Protein AF-A0AAU8G8Q4-F1 (afdb_monomer)

Sequence (121 aa):
MRGFGGNSDVLTDLLGITAEELHQLRTDGKTLAEIAASKGISEDALISVLLEPRKEALTAAVAAGRLTQEQANLMLQNMEANMRLQIKSSLGPRGFGCGIAADDGAAPASGGMRGFGGMRR

pLDDT: mean 70.33, std 17.25, range [36.19, 91.62]

Secondary structure (DSSP, 8-state):
--SSTTTHHHHHHHHT--HHHHHHHHHTT--HHHHHHHTT--HHHHHHHHHHHHHHHHHHHHHTTSS-HHHHHHHHHHHHHHHHHHHH----TT-S-S------S----------------

Mean predicted aligned error: 14.43 Å

Radius of gyration: 23.39 Å; Cα contacts (8 Å, |Δi|>4): 69; chains: 1; bounding box: 48×66×50 Å

Organism: NCBI:txid3166643

Structure (mmCIF, N/CA/C/O backbone):
data_AF-A0AAU8G8Q4-F1
#
_entry.id   AF-A0AAU8G8Q4-F1
#
loop_
_atom_site.group_PDB
_atom_site.id
_atom_site.type_symbol
_atom_site.label_atom_id
_atom_site.label_alt_id
_atom_site.label_comp_id
_atom_site.label_asym_id
_atom_site.label_entity_id
_atom_site.label_seq_id
_atom_site.pdbx_PDB_ins_code
_atom_site.Cartn_x
_atom_site.Cartn_y
_atom_site.Cartn_z
_atom_site.occupancy
_atom_site.B_iso_or_equiv
_atom_site.auth_seq_id
_atom_site.auth_comp_id
_atom_site.auth_asym_id
_atom_site.auth_atom_id
_atom_site.pdbx_PDB_model_num
ATOM 1 N N . MET A 1 1 ? -19.674 -8.694 -4.851 1.00 36.19 1 MET A N 1
ATOM 2 C CA . MET A 1 1 ? -19.125 -7.348 -4.580 1.00 36.19 1 MET A CA 1
ATOM 3 C C . MET A 1 1 ? -17.610 -7.408 -4.701 1.00 36.19 1 MET A C 1
ATOM 5 O O . MET A 1 1 ? -17.015 -8.258 -4.062 1.00 36.19 1 MET A O 1
ATOM 9 N N . ARG A 1 2 ? -16.991 -6.575 -5.544 1.00 45.34 2 ARG A N 1
ATOM 10 C CA . ARG A 1 2 ? -15.527 -6.402 -5.618 1.00 45.34 2 ARG A CA 1
ATOM 11 C C . ARG A 1 2 ? -15.217 -4.966 -5.193 1.00 45.34 2 ARG A C 1
ATOM 13 O O . ARG A 1 2 ? -15.048 -4.089 -6.030 1.00 45.34 2 ARG A O 1
ATOM 20 N N . GLY A 1 3 ? -15.267 -4.727 -3.885 1.00 39.25 3 GLY A N 1
ATOM 21 C CA . GLY A 1 3 ? -14.728 -3.517 -3.267 1.00 39.25 3 GLY A CA 1
ATOM 22 C C . GLY A 1 3 ? -13.242 -3.734 -2.991 1.00 39.25 3 GLY A C 1
ATOM 23 O O . GLY A 1 3 ? -12.871 -4.820 -2.567 1.00 39.25 3 GLY A O 1
ATOM 24 N N . PHE A 1 4 ? -12.402 -2.742 -3.297 1.00 47.53 4 PHE A N 1
ATOM 25 C CA . PHE A 1 4 ? -10.967 -2.715 -2.958 1.00 47.53 4 PHE A CA 1
ATOM 26 C C . PHE A 1 4 ? -10.189 -4.014 -3.297 1.00 47.53 4 PHE A C 1
ATOM 28 O O . PHE A 1 4 ? -9.402 -4.524 -2.506 1.00 47.53 4 PHE A O 1
ATOM 35 N N . GLY A 1 5 ? -10.450 -4.584 -4.478 1.00 42.38 5 GLY A N 1
ATOM 36 C CA . GLY A 1 5 ? -10.023 -5.938 -4.837 1.00 42.38 5 GLY A CA 1
ATOM 37 C C . GLY A 1 5 ? -8.505 -6.130 -4.890 1.00 42.38 5 GLY A C 1
ATOM 38 O O . GLY A 1 5 ? -7.838 -5.570 -5.758 1.00 42.38 5 GLY A O 1
ATOM 39 N N . GLY A 1 6 ? -8.001 -6.978 -3.990 1.00 51.28 6 GLY A N 1
ATOM 40 C CA . GLY A 1 6 ? -6.687 -7.625 -4.058 1.00 51.28 6 GLY A CA 1
ATOM 41 C C . GLY A 1 6 ? -5.861 -7.516 -2.778 1.00 51.28 6 GLY A C 1
ATOM 42 O O . GLY A 1 6 ? -5.149 -8.450 -2.438 1.00 51.28 6 GLY A O 1
ATOM 43 N N . ASN A 1 7 ? -5.984 -6.404 -2.047 1.00 56.34 7 ASN A N 1
ATOM 44 C CA . ASN A 1 7 ? -5.059 -6.076 -0.954 1.00 56.34 7 ASN A CA 1
ATOM 45 C C . ASN A 1 7 ? -5.719 -5.939 0.424 1.00 56.34 7 ASN A C 1
ATOM 47 O O . ASN A 1 7 ? -5.003 -5.853 1.419 1.00 56.34 7 ASN A O 1
ATOM 51 N N . SER A 1 8 ? -7.052 -5.873 0.502 1.00 62.50 8 SER A N 1
ATOM 52 C CA . SER A 1 8 ? -7.758 -5.823 1.790 1.00 62.50 8 SER A CA 1
ATOM 53 C C . SER A 1 8 ? -7.538 -7.093 2.597 1.00 62.50 8 SER A C 1
ATOM 55 O O . SER A 1 8 ? -7.302 -6.998 3.792 1.00 62.50 8 SER A O 1
ATOM 57 N N . ASP A 1 9 ? -7.554 -8.243 1.925 1.00 67.88 9 ASP A N 1
ATOM 58 C CA . ASP A 1 9 ? -7.572 -9.556 2.572 1.00 67.88 9 ASP A CA 1
ATOM 59 C C . ASP A 1 9 ? -6.224 -9.849 3.248 1.00 67.88 9 ASP A C 1
ATOM 61 O O . ASP A 1 9 ? -6.159 -10.200 4.422 1.00 67.88 9 ASP A O 1
ATOM 65 N N . VAL A 1 10 ? -5.127 -9.535 2.552 1.00 74.06 10 VAL A N 1
ATOM 66 C CA . VAL A 1 10 ? -3.761 -9.631 3.092 1.00 74.06 10 VAL A CA 1
ATOM 67 C C . VAL A 1 10 ? -3.563 -8.697 4.292 1.00 74.06 10 VAL A C 1
ATOM 69 O O . VAL A 1 10 ? -2.874 -9.045 5.247 1.00 74.06 10 VAL A O 1
ATOM 72 N N . LEU A 1 11 ? -4.176 -7.508 4.268 1.00 72.00 11 LEU A N 1
ATOM 73 C CA . LEU A 1 11 ? -4.121 -6.573 5.392 1.00 72.00 11 LEU A CA 1
ATOM 74 C C . LEU A 1 11 ? -4.934 -7.071 6.584 1.00 72.00 11 LEU A C 1
ATOM 76 O O . LEU A 1 11 ? -4.449 -6.992 7.706 1.00 72.00 11 LEU A O 1
ATOM 80 N N . THR A 1 12 ? -6.148 -7.573 6.360 1.00 77.56 12 THR A N 1
ATOM 81 C CA . THR A 1 12 ? -7.000 -8.124 7.421 1.00 77.56 12 THR A CA 1
ATOM 82 C C . THR A 1 12 ? -6.355 -9.336 8.085 1.00 77.56 12 THR A C 1
ATOM 84 O O . THR A 1 12 ? -6.337 -9.406 9.314 1.00 77.56 12 THR A O 1
ATOM 87 N N . ASP A 1 13 ? -5.723 -10.211 7.300 1.00 78.62 13 ASP A N 1
ATOM 88 C CA . ASP A 1 13 ? -4.992 -11.377 7.803 1.00 78.62 13 ASP A CA 1
ATOM 89 C C . ASP A 1 13 ? -3.775 -10.960 8.636 1.00 78.62 13 ASP A C 1
ATOM 91 O O . ASP A 1 13 ? -3.552 -11.472 9.732 1.00 78.62 13 ASP A O 1
ATOM 95 N N . LEU A 1 14 ? -3.010 -9.979 8.151 1.00 78.31 14 LEU A N 1
ATOM 96 C CA . LEU A 1 14 ? -1.802 -9.504 8.821 1.00 78.31 14 LEU A CA 1
ATOM 97 C C . LEU A 1 14 ? -2.116 -8.725 10.110 1.00 78.31 14 LEU A C 1
ATOM 99 O O . LEU A 1 14 ? -1.406 -8.851 11.104 1.00 78.31 14 LEU A O 1
ATOM 103 N N . LEU A 1 15 ? -3.185 -7.928 10.109 1.00 79.06 15 LEU A N 1
ATOM 104 C CA . LEU A 1 15 ? -3.646 -7.151 11.265 1.00 79.06 15 LEU A CA 1
ATOM 105 C C . LEU A 1 15 ? -4.462 -7.996 12.260 1.00 79.06 15 LEU A C 1
ATOM 107 O O . LEU A 1 15 ? -4.738 -7.541 13.380 1.00 79.06 15 LEU A O 1
ATOM 111 N N . GLY A 1 16 ? -4.879 -9.198 11.850 1.00 81.19 16 GLY A N 1
ATOM 112 C CA . GLY A 1 16 ? -5.798 -10.046 12.601 1.00 81.19 16 GLY A CA 1
ATOM 113 C C . GLY A 1 16 ? -7.101 -9.312 12.919 1.00 81.19 16 GLY A C 1
ATOM 114 O O . GLY A 1 16 ? -7.520 -9.282 14.077 1.00 81.19 16 GLY A O 1
ATOM 115 N N . ILE A 1 17 ? -7.668 -8.625 11.927 1.00 83.19 17 ILE A N 1
ATOM 116 C CA . ILE A 1 17 ? -8.970 -7.948 12.014 1.00 83.19 17 ILE A CA 1
ATOM 117 C C . ILE A 1 17 ? -9.832 -8.373 10.840 1.00 83.19 17 ILE A C 1
ATOM 119 O O . ILE A 1 17 ? -9.325 -8.769 9.799 1.00 83.19 17 ILE A O 1
ATOM 123 N N . THR A 1 18 ? -11.140 -8.258 10.980 1.00 84.31 18 THR A N 1
ATOM 124 C CA . THR A 1 18 ? -12.072 -8.546 9.891 1.00 84.31 18 THR A CA 1
ATOM 125 C C . THR A 1 18 ? -12.150 -7.392 8.889 1.00 84.31 18 THR A C 1
ATOM 127 O O . THR A 1 18 ? -11.835 -6.239 9.196 1.00 84.31 18 THR A O 1
ATOM 130 N N . ALA A 1 19 ? -12.620 -7.683 7.673 1.00 79.88 19 ALA A N 1
ATOM 131 C CA . ALA A 1 19 ? -12.896 -6.650 6.672 1.00 79.88 19 ALA A CA 1
ATOM 132 C C . ALA A 1 19 ? -13.938 -5.629 7.165 1.00 79.88 19 ALA A C 1
ATOM 134 O O . ALA A 1 19 ? -13.849 -4.448 6.828 1.00 79.88 19 ALA A O 1
ATOM 135 N N . GLU A 1 20 ? -14.891 -6.068 7.993 1.00 80.38 20 GLU A N 1
ATOM 136 C CA . GLU A 1 20 ? -15.884 -5.202 8.633 1.00 80.38 20 GLU A CA 1
ATOM 137 C C . GLU A 1 20 ? -15.240 -4.257 9.648 1.00 80.38 20 GLU A C 1
ATOM 139 O O . GLU A 1 20 ? -15.470 -3.052 9.576 1.00 80.38 20 GLU A O 1
ATOM 144 N N . GLU A 1 21 ? -14.375 -4.760 10.532 1.00 81.50 21 GLU A N 1
ATOM 145 C CA . GLU A 1 21 ? -13.632 -3.924 11.485 1.00 81.50 21 GLU A CA 1
ATOM 146 C C . GLU A 1 21 ? -12.717 -2.929 10.768 1.00 81.50 21 GLU A C 1
ATOM 148 O O . GLU A 1 21 ? -12.678 -1.751 11.121 1.00 81.50 21 GLU A O 1
ATOM 153 N N . LEU A 1 22 ? -12.013 -3.364 9.719 1.00 81.69 22 LEU A N 1
ATOM 154 C CA . LEU A 1 22 ? -11.186 -2.471 8.907 1.00 81.69 22 LEU A CA 1
ATOM 155 C C . LEU A 1 22 ? -12.038 -1.378 8.246 1.00 81.69 22 LEU A C 1
ATOM 157 O O . LEU A 1 22 ? -11.634 -0.215 8.218 1.00 81.69 22 LEU A O 1
ATOM 161 N N . HIS A 1 23 ? -13.222 -1.723 7.736 1.00 78.88 23 HIS A N 1
ATOM 162 C CA . HIS A 1 23 ? -14.149 -0.751 7.161 1.00 78.88 23 HIS A CA 1
ATOM 163 C C . HIS A 1 23 ? -14.672 0.234 8.213 1.00 78.88 23 HIS A C 1
ATOM 165 O O . HIS A 1 23 ? -14.715 1.436 7.949 1.00 78.88 23 HIS A O 1
ATOM 171 N N . GLN A 1 24 ? -15.039 -0.244 9.404 1.00 82.19 24 GLN A N 1
ATOM 172 C CA . GLN A 1 24 ? -15.489 0.601 10.512 1.00 82.19 24 GLN A CA 1
ATOM 173 C C . GLN A 1 24 ? -14.395 1.578 10.940 1.00 82.19 24 GLN A C 1
ATOM 175 O O . GLN A 1 24 ? -14.619 2.781 10.905 1.00 82.19 24 GLN A O 1
ATOM 180 N N . LEU A 1 25 ? -13.176 1.097 11.195 1.00 81.94 25 LEU A N 1
ATOM 181 C C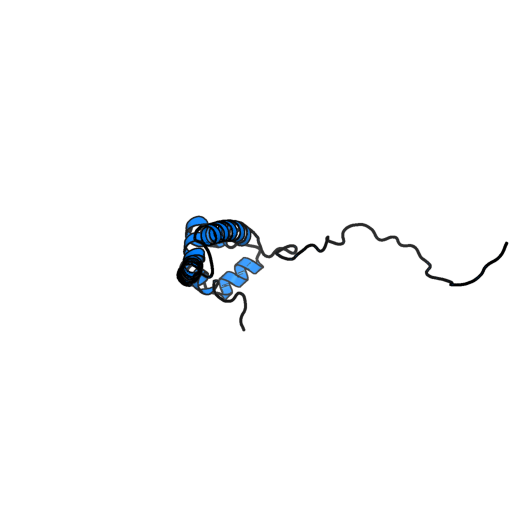A . LEU A 1 25 ? -12.050 1.949 11.589 1.00 81.94 25 LEU A CA 1
ATOM 182 C C . LEU A 1 25 ? -11.727 3.009 10.526 1.00 81.94 25 LEU A C 1
ATOM 184 O O . LEU A 1 25 ? -11.410 4.150 10.859 1.00 81.94 25 LEU A O 1
ATOM 188 N N . ARG A 1 26 ? -11.841 2.659 9.240 1.00 78.44 26 ARG A N 1
ATOM 189 C CA . ARG A 1 26 ? -11.682 3.624 8.142 1.00 78.44 26 ARG A CA 1
ATOM 190 C C . ARG A 1 26 ? -12.845 4.614 8.039 1.00 78.44 26 ARG A C 1
ATOM 192 O O . ARG A 1 26 ? -12.612 5.754 7.645 1.00 78.44 26 ARG A O 1
ATOM 199 N N . THR A 1 27 ? -14.062 4.196 8.386 1.00 76.94 27 THR A N 1
ATOM 200 C CA . THR A 1 27 ? -15.251 5.067 8.470 1.00 76.94 27 THR A CA 1
ATOM 201 C C . THR A 1 27 ? -15.130 6.041 9.640 1.00 76.94 27 THR A C 1
ATOM 203 O O . THR A 1 27 ? -15.483 7.208 9.502 1.00 76.94 27 THR A O 1
ATOM 206 N N . ASP A 1 28 ? -14.515 5.602 10.738 1.00 80.06 28 ASP A N 1
ATOM 207 C CA . ASP A 1 28 ? -14.164 6.431 11.896 1.00 80.06 28 ASP A CA 1
ATOM 208 C C . ASP A 1 28 ? -13.047 7.448 11.587 1.00 80.06 28 ASP A C 1
ATOM 210 O O . ASP A 1 28 ? -12.643 8.223 12.453 1.00 80.06 28 ASP A O 1
ATOM 214 N N . GLY A 1 29 ? -12.522 7.451 10.357 1.00 77.44 29 GLY A N 1
ATOM 215 C CA . GLY A 1 29 ? -11.490 8.374 9.897 1.00 77.44 29 GLY A CA 1
ATOM 216 C C . GLY A 1 29 ? -10.061 7.926 10.200 1.00 77.44 29 GLY A C 1
ATOM 217 O O . GLY A 1 29 ? -9.131 8.658 9.859 1.00 77.44 29 GLY A O 1
ATOM 218 N N . LYS A 1 30 ? -9.862 6.733 10.779 1.00 80.81 30 LYS A N 1
ATOM 219 C CA . LYS A 1 30 ? -8.518 6.198 11.021 1.00 80.81 30 LYS A CA 1
ATOM 220 C C . LYS A 1 30 ? -7.857 5.777 9.718 1.00 80.81 30 LYS A C 1
ATOM 222 O O . LYS A 1 30 ? -8.477 5.242 8.793 1.00 80.81 30 LYS A O 1
ATOM 227 N N . THR A 1 31 ? -6.559 6.003 9.663 1.00 82.75 31 THR A N 1
ATOM 228 C CA . THR A 1 31 ? -5.710 5.619 8.539 1.00 82.75 31 THR A CA 1
ATOM 229 C C . THR A 1 31 ? -5.252 4.166 8.685 1.00 82.75 31 THR A C 1
ATOM 231 O O . THR A 1 31 ? -5.213 3.613 9.785 1.00 82.75 31 THR A O 1
ATOM 234 N N . LEU A 1 32 ? -4.873 3.519 7.580 1.00 78.75 32 LEU A N 1
ATOM 235 C CA . LEU A 1 32 ? -4.334 2.153 7.641 1.00 78.75 32 LEU A CA 1
ATOM 236 C C . LEU A 1 32 ? -3.032 2.098 8.453 1.00 78.75 32 LEU A C 1
ATOM 238 O O . LEU A 1 32 ? -2.802 1.117 9.154 1.00 78.75 32 LEU A O 1
ATOM 242 N N . ALA A 1 33 ? -2.217 3.156 8.398 1.00 81.06 33 ALA A N 1
ATOM 243 C CA . ALA A 1 33 ? -1.001 3.281 9.196 1.00 81.06 33 ALA A CA 1
ATOM 244 C C . ALA A 1 33 ? -1.300 3.294 10.704 1.00 81.06 33 ALA A C 1
ATOM 246 O O . ALA A 1 33 ? -0.632 2.601 11.465 1.00 81.06 33 ALA A O 1
ATOM 247 N N . GLU A 1 34 ? -2.335 4.013 11.142 1.00 82.75 34 GLU A N 1
ATOM 248 C CA . GLU A 1 34 ? -2.743 4.054 12.554 1.00 82.75 34 GLU A CA 1
ATOM 249 C C . GLU A 1 34 ? -3.327 2.720 13.035 1.00 82.75 34 GLU A C 1
ATOM 251 O O . GLU A 1 34 ? -3.050 2.281 14.155 1.00 82.75 34 GLU A O 1
ATOM 256 N N . ILE A 1 35 ? -4.115 2.050 12.187 1.00 83.50 35 ILE A N 1
ATOM 257 C CA . ILE A 1 35 ? -4.664 0.719 12.486 1.00 83.50 35 ILE A CA 1
ATOM 258 C C . ILE A 1 35 ? -3.520 -0.297 12.626 1.00 83.50 35 ILE A C 1
ATOM 260 O O . ILE A 1 35 ? -3.503 -1.077 13.578 1.00 83.50 35 ILE A O 1
ATOM 264 N N . ALA A 1 36 ? -2.534 -0.247 11.727 1.00 82.38 36 ALA A N 1
ATOM 265 C CA . ALA A 1 36 ? -1.345 -1.092 11.780 1.00 82.38 36 ALA A CA 1
ATOM 266 C C . ALA A 1 36 ? -0.468 -0.811 13.001 1.00 82.38 36 ALA A C 1
ATOM 268 O O . ALA A 1 36 ? -0.102 -1.744 13.720 1.00 82.38 36 ALA A O 1
ATOM 269 N N . ALA A 1 37 ? -0.217 0.463 13.302 1.00 83.69 37 ALA A N 1
ATOM 270 C CA . ALA A 1 37 ? 0.537 0.868 14.482 1.00 83.69 37 ALA A CA 1
ATOM 271 C C . ALA A 1 37 ? -0.129 0.375 15.776 1.00 83.69 37 ALA A C 1
ATOM 273 O O . ALA A 1 37 ? 0.556 -0.099 16.680 1.00 83.69 37 ALA A O 1
ATOM 274 N N . SER A 1 38 ? -1.467 0.387 15.836 1.00 83.56 38 SER A N 1
ATOM 275 C CA . SER A 1 38 ? -2.235 -0.131 16.980 1.00 83.56 38 SER A CA 1
ATOM 276 C C . SER A 1 38 ? -2.060 -1.640 17.197 1.00 83.56 38 SER A C 1
ATOM 278 O O . SER A 1 38 ? -2.274 -2.134 18.301 1.00 83.56 38 SER A O 1
ATOM 280 N N . LYS A 1 39 ? -1.664 -2.377 16.156 1.00 81.69 39 LYS A N 1
ATOM 281 C CA . LYS A 1 39 ? -1.368 -3.816 16.195 1.00 81.69 39 LYS A CA 1
ATOM 282 C C . LYS A 1 39 ? 0.131 -4.114 16.335 1.00 81.69 39 LYS A C 1
ATOM 284 O O . LYS A 1 39 ? 0.516 -5.277 16.351 1.00 81.69 39 LYS A O 1
ATOM 289 N N . GLY A 1 40 ? 0.973 -3.083 16.447 1.00 82.38 40 GLY A N 1
ATOM 290 C CA . GLY A 1 40 ? 2.429 -3.224 16.531 1.00 82.38 40 GLY A CA 1
ATOM 291 C C . GLY A 1 40 ? 3.110 -3.483 15.186 1.00 82.38 40 GLY A C 1
ATOM 292 O O . GLY A 1 40 ? 4.262 -3.907 15.155 1.00 82.38 40 GLY A O 1
ATOM 293 N N . ILE A 1 41 ? 2.420 -3.232 14.073 1.00 83.75 41 ILE A N 1
ATOM 294 C CA . ILE A 1 41 ? 2.961 -3.397 12.725 1.00 83.75 41 ILE A CA 1
ATOM 295 C C . ILE A 1 41 ? 3.430 -2.041 12.208 1.00 83.75 41 ILE A C 1
ATOM 297 O O . ILE A 1 41 ? 2.681 -1.064 12.195 1.00 83.75 41 ILE A O 1
ATOM 301 N N . SER A 1 42 ? 4.684 -1.981 11.764 1.00 84.19 42 SER A N 1
ATOM 302 C CA . SER A 1 42 ? 5.263 -0.776 11.171 1.00 84.19 42 SER A CA 1
ATOM 303 C C . SER A 1 42 ? 4.756 -0.543 9.747 1.00 84.19 42 SER A C 1
ATOM 305 O O . SER A 1 42 ? 4.491 -1.490 9.005 1.00 84.19 42 SER A O 1
ATOM 307 N N . GLU A 1 43 ? 4.703 0.726 9.336 1.00 81.75 43 GLU A N 1
ATOM 308 C CA . GLU A 1 43 ? 4.345 1.135 7.970 1.00 81.75 43 GLU A CA 1
ATOM 309 C C . GLU A 1 43 ? 5.170 0.384 6.911 1.00 81.75 43 GLU A C 1
ATOM 311 O O . GLU A 1 43 ? 4.613 -0.124 5.941 1.00 81.75 43 GLU A O 1
ATOM 316 N N . ASP A 1 44 ? 6.482 0.253 7.121 1.00 81.88 44 ASP A N 1
ATOM 317 C CA . ASP A 1 44 ? 7.390 -0.410 6.178 1.00 81.88 44 ASP A CA 1
ATOM 318 C C . ASP A 1 44 ? 7.126 -1.920 6.050 1.00 81.88 44 ASP A C 1
ATOM 320 O O . ASP A 1 44 ? 7.214 -2.477 4.952 1.00 81.88 44 ASP A O 1
ATOM 324 N N . ALA A 1 45 ? 6.744 -2.588 7.144 1.00 82.12 45 ALA A N 1
ATOM 325 C CA . ALA A 1 45 ? 6.359 -4.000 7.118 1.00 82.12 45 ALA A CA 1
ATOM 326 C C . ALA A 1 45 ? 5.058 -4.193 6.324 1.00 82.12 45 ALA A C 1
ATOM 328 O O . ALA A 1 45 ? 4.959 -5.095 5.490 1.00 82.12 45 ALA A O 1
ATOM 329 N N . LEU A 1 46 ? 4.097 -3.286 6.519 1.00 80.19 46 LEU A N 1
ATOM 330 C CA . LEU A 1 46 ? 2.838 -3.267 5.781 1.00 80.19 46 LEU A CA 1
ATOM 331 C C . LEU A 1 46 ? 3.071 -3.063 4.275 1.00 80.19 46 LEU A C 1
ATOM 333 O O . LEU A 1 46 ? 2.550 -3.808 3.447 1.00 80.19 46 LEU A O 1
ATOM 337 N N . ILE A 1 47 ? 3.886 -2.067 3.918 1.00 82.38 47 I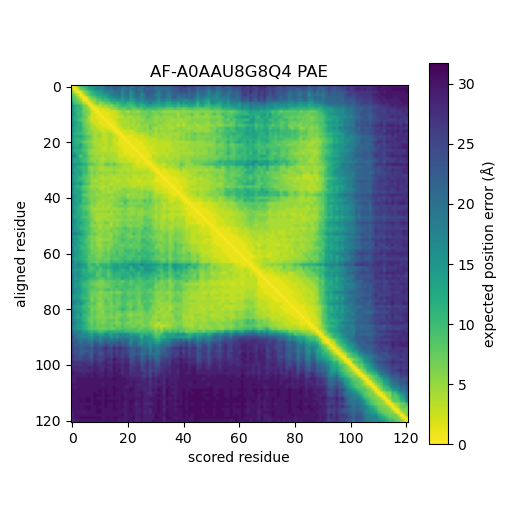LE A N 1
ATOM 338 C CA . ILE A 1 47 ? 4.232 -1.750 2.528 1.00 82.38 47 ILE A CA 1
ATOM 339 C C . ILE A 1 47 ? 4.960 -2.925 1.873 1.00 82.38 47 ILE A C 1
ATOM 341 O O . ILE A 1 47 ? 4.660 -3.263 0.730 1.00 82.38 47 ILE A O 1
ATOM 345 N N . SER A 1 48 ? 5.874 -3.577 2.591 1.00 82.75 48 SER A N 1
ATOM 346 C CA . SER A 1 48 ? 6.632 -4.719 2.071 1.00 82.75 48 SER A CA 1
ATOM 347 C C . SER A 1 48 ? 5.721 -5.878 1.669 1.00 82.75 48 SER A C 1
ATOM 349 O O . SER A 1 48 ? 5.844 -6.391 0.557 1.00 82.75 48 SER A O 1
ATOM 351 N N . VAL A 1 49 ? 4.754 -6.227 2.521 1.00 81.75 49 VAL A N 1
ATOM 352 C CA . VAL A 1 49 ? 3.786 -7.301 2.246 1.00 81.75 49 VAL A CA 1
ATOM 353 C C . VAL A 1 49 ? 2.843 -6.930 1.096 1.00 81.75 49 VAL A C 1
ATOM 355 O O . VAL A 1 49 ? 2.495 -7.771 0.273 1.00 81.75 49 VAL A O 1
ATOM 358 N N . LEU A 1 50 ? 2.480 -5.654 0.965 1.00 77.69 50 LEU A N 1
ATOM 359 C CA . LEU A 1 50 ? 1.682 -5.164 -0.165 1.00 77.69 50 LEU A CA 1
ATOM 360 C C . LEU A 1 50 ? 2.474 -5.039 -1.481 1.00 77.69 50 LEU A C 1
ATOM 362 O O . LEU A 1 50 ? 1.873 -4.961 -2.562 1.00 77.69 50 LEU A O 1
ATOM 366 N N . LEU A 1 51 ? 3.804 -4.951 -1.408 1.00 82.25 51 LEU A N 1
ATOM 367 C CA . LEU A 1 51 ? 4.697 -4.884 -2.565 1.00 82.25 51 LEU A CA 1
ATOM 368 C C . LEU A 1 51 ? 5.056 -6.264 -3.106 1.00 82.25 51 LEU A C 1
ATOM 370 O O . LEU A 1 51 ? 5.251 -6.362 -4.310 1.00 82.25 51 LEU A O 1
ATOM 374 N N . GLU A 1 52 ? 5.129 -7.298 -2.270 1.00 83.06 52 GLU A N 1
ATOM 375 C CA . GLU A 1 52 ? 5.429 -8.693 -2.648 1.00 83.06 52 GLU A CA 1
ATOM 376 C C 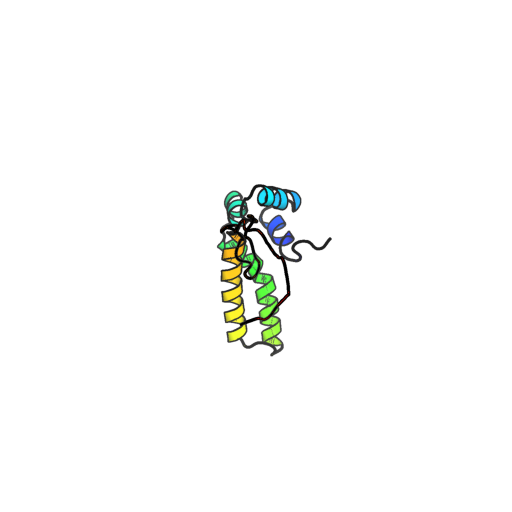. GLU A 1 52 ? 4.714 -9.157 -3.934 1.00 83.06 52 GLU A C 1
ATOM 378 O O . GLU A 1 52 ? 5.388 -9.344 -4.952 1.00 83.06 52 GLU A O 1
ATOM 383 N N . PRO A 1 53 ? 3.368 -9.213 -3.992 1.00 80.75 53 PRO A N 1
ATOM 384 C CA . PRO A 1 53 ? 2.672 -9.702 -5.187 1.00 80.75 53 PRO A CA 1
ATOM 385 C C . PRO A 1 53 ? 2.875 -8.793 -6.411 1.00 80.75 53 PRO A C 1
ATOM 387 O O . PRO A 1 53 ? 2.787 -9.225 -7.561 1.00 80.75 53 PRO A O 1
ATOM 390 N N . ARG A 1 54 ? 3.173 -7.505 -6.195 1.00 81.50 54 ARG A N 1
ATOM 391 C CA . ARG A 1 54 ? 3.454 -6.552 -7.280 1.00 81.50 54 ARG A CA 1
ATOM 392 C C . ARG A 1 54 ? 4.877 -6.679 -7.810 1.00 81.50 54 ARG A C 1
ATOM 394 O O . ARG A 1 54 ? 5.087 -6.499 -9.008 1.00 81.50 54 ARG A O 1
ATOM 401 N N . LYS A 1 55 ? 5.840 -6.988 -6.937 1.00 84.00 55 LYS A N 1
ATOM 402 C CA . LYS A 1 55 ? 7.216 -7.321 -7.311 1.00 84.00 55 LYS A CA 1
ATOM 403 C C . LYS A 1 55 ? 7.215 -8.553 -8.199 1.00 84.00 55 LYS A C 1
ATOM 405 O O . LYS A 1 55 ? 7.833 -8.491 -9.253 1.00 84.00 55 LYS A O 1
ATOM 410 N N . GLU A 1 56 ? 6.464 -9.592 -7.837 1.00 85.06 56 GLU A N 1
ATOM 411 C CA . GLU A 1 56 ? 6.301 -10.795 -8.664 1.00 85.06 56 GLU A CA 1
ATOM 412 C C . GLU A 1 56 ? 5.699 -10.490 -10.041 1.00 85.06 56 GLU A C 1
ATOM 414 O O . GLU A 1 56 ? 6.194 -10.954 -11.068 1.00 85.06 56 GLU A O 1
ATOM 419 N N . ALA A 1 57 ? 4.656 -9.655 -10.094 1.00 84.19 57 ALA A N 1
ATOM 420 C CA . ALA A 1 57 ? 4.065 -9.242 -11.365 1.00 84.19 57 ALA A CA 1
ATOM 421 C C . ALA A 1 57 ? 5.062 -8.464 -12.244 1.00 84.19 57 ALA A C 1
ATOM 423 O O . ALA A 1 57 ? 5.114 -8.6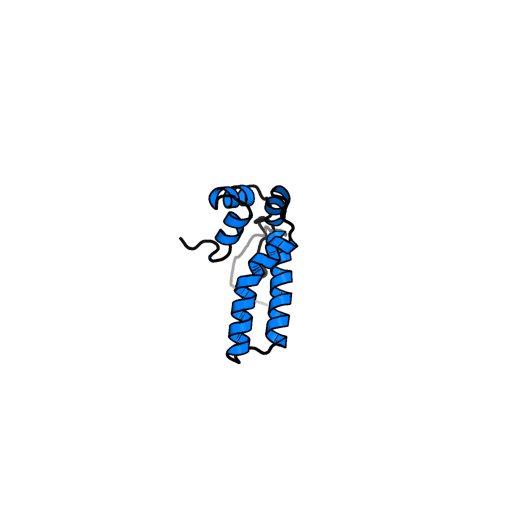60 -13.462 1.00 84.19 57 ALA A O 1
ATOM 424 N N . LEU A 1 58 ? 5.875 -7.597 -11.634 1.00 86.00 58 LEU A N 1
ATOM 425 C CA . LEU A 1 58 ? 6.915 -6.848 -12.332 1.00 86.00 58 LEU A CA 1
ATOM 426 C C . LEU A 1 58 ? 8.058 -7.742 -12.808 1.00 86.00 58 LEU A C 1
ATOM 428 O O . LEU A 1 58 ? 8.461 -7.614 -13.960 1.00 86.00 58 LEU A O 1
ATOM 432 N N . THR A 1 59 ? 8.560 -8.663 -11.985 1.00 87.00 59 THR A N 1
ATOM 433 C CA . THR A 1 59 ? 9.597 -9.613 -12.412 1.00 87.00 59 THR A CA 1
ATOM 434 C C . THR A 1 59 ? 9.090 -10.518 -13.525 1.00 87.00 59 THR A C 1
ATOM 436 O O . THR A 1 59 ? 9.820 -10.735 -14.488 1.00 87.00 59 THR A O 1
ATOM 439 N N . ALA A 1 60 ? 7.832 -10.963 -13.478 1.00 87.50 60 ALA A N 1
ATOM 440 C CA . ALA A 1 60 ? 7.215 -11.700 -14.579 1.00 87.50 60 ALA A CA 1
ATOM 441 C C . ALA A 1 60 ? 7.129 -10.859 -15.867 1.00 87.50 60 ALA A C 1
ATOM 443 O O . ALA A 1 60 ? 7.383 -11.367 -16.958 1.00 87.50 60 ALA A O 1
ATOM 444 N N . ALA A 1 61 ? 6.815 -9.565 -15.764 1.00 86.62 61 ALA A N 1
ATOM 445 C CA . ALA A 1 61 ? 6.779 -8.658 -16.911 1.00 86.62 61 ALA A CA 1
ATOM 446 C C . ALA A 1 61 ? 8.176 -8.354 -17.486 1.00 86.62 61 ALA A C 1
ATOM 448 O O . ALA A 1 61 ? 8.314 -8.257 -18.708 1.00 86.62 61 ALA A O 1
ATOM 449 N N . VAL A 1 62 ? 9.203 -8.256 -16.634 1.00 91.62 62 VAL A N 1
ATOM 450 C CA . VAL A 1 62 ? 10.610 -8.132 -17.052 1.00 91.62 62 VAL A CA 1
ATOM 451 C C . VAL A 1 62 ? 11.083 -9.414 -17.731 1.00 91.62 62 VAL A C 1
ATOM 453 O O . VAL A 1 62 ? 11.640 -9.359 -18.824 1.00 91.62 62 VAL A O 1
ATOM 456 N N . ALA A 1 63 ? 10.792 -10.577 -17.142 1.00 89.50 63 ALA A N 1
ATOM 457 C CA . ALA A 1 63 ? 11.114 -11.878 -17.723 1.00 89.50 63 ALA A CA 1
ATOM 458 C C . ALA A 1 63 ? 10.398 -12.107 -19.066 1.00 89.50 63 ALA A C 1
ATOM 460 O O . ALA A 1 63 ? 10.971 -12.683 -19.986 1.00 89.50 63 ALA A O 1
ATOM 461 N N . ALA A 1 64 ? 9.169 -11.603 -19.210 1.00 90.50 64 ALA A N 1
ATOM 462 C CA . ALA A 1 64 ? 8.423 -11.615 -20.466 1.00 90.50 64 ALA A CA 1
ATOM 463 C C . ALA A 1 64 ? 8.918 -10.578 -21.495 1.00 90.50 64 ALA A C 1
ATOM 465 O O . ALA A 1 64 ? 8.325 -10.465 -22.568 1.00 90.50 64 ALA A O 1
ATOM 466 N N . GLY A 1 65 ? 9.948 -9.784 -21.175 1.00 89.69 65 GLY A N 1
ATOM 467 C CA . GLY A 1 65 ? 10.499 -8.745 -22.050 1.00 89.69 65 GLY A CA 1
ATOM 468 C C . GLY A 1 65 ? 9.561 -7.559 -22.293 1.00 89.69 65 GLY A C 1
ATOM 469 O O . GLY A 1 65 ? 9.806 -6.756 -23.189 1.00 89.69 65 GLY A O 1
ATOM 470 N N . ARG A 1 66 ? 8.472 -7.440 -21.522 1.00 86.69 66 ARG A N 1
ATOM 471 C CA . ARG A 1 66 ? 7.514 -6.327 -21.632 1.00 86.69 66 ARG A CA 1
ATOM 472 C C . ARG A 1 66 ? 7.992 -5.072 -20.908 1.00 86.69 66 ARG A C 1
ATOM 474 O O . ARG A 1 66 ? 7.511 -3.987 -21.217 1.00 86.69 66 ARG A O 1
ATOM 481 N N . LEU A 1 67 ? 8.897 -5.231 -19.943 1.00 88.94 67 LEU A N 1
ATOM 482 C CA . LEU A 1 67 ? 9.499 -4.152 -19.165 1.00 88.94 67 LEU A CA 1
ATOM 483 C C . LEU A 1 67 ? 11.009 -4.353 -19.065 1.00 88.94 67 LEU A C 1
ATOM 485 O O . LEU A 1 67 ? 11.497 -5.482 -19.042 1.00 88.94 67 LEU A O 1
ATOM 489 N N . THR A 1 68 ? 11.749 -3.254 -18.950 1.00 89.81 68 THR A N 1
ATOM 490 C CA . THR A 1 68 ? 13.166 -3.308 -18.574 1.00 89.81 68 THR A CA 1
ATOM 491 C C . THR A 1 68 ? 13.319 -3.348 -17.054 1.00 89.81 68 THR A C 1
ATOM 493 O O . THR A 1 68 ? 12.433 -2.914 -16.314 1.00 89.81 68 THR A O 1
ATOM 496 N N . GLN A 1 69 ? 14.466 -3.831 -16.569 1.00 83.12 69 GLN A N 1
ATOM 497 C CA . GLN A 1 69 ? 14.767 -3.842 -15.134 1.00 83.12 69 GLN A CA 1
ATOM 498 C C . GLN A 1 69 ? 14.683 -2.431 -14.523 1.00 83.12 69 GLN A C 1
ATOM 500 O O . GLN A 1 69 ? 14.169 -2.257 -13.421 1.00 83.12 69 GLN A O 1
ATOM 505 N N . GLU A 1 70 ? 15.128 -1.411 -15.262 1.00 87.44 70 GLU A N 1
ATOM 506 C CA .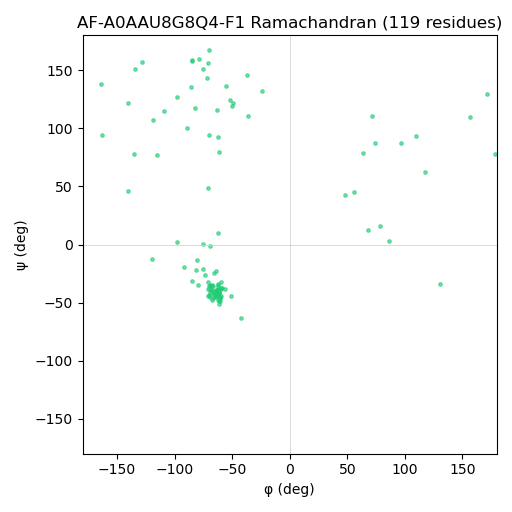 GLU A 1 70 ? 15.040 -0.009 -14.839 1.00 87.44 70 GLU A CA 1
ATOM 507 C C . GLU A 1 70 ? 13.592 0.479 -14.740 1.00 87.44 70 GLU A C 1
ATOM 509 O O . GLU A 1 70 ? 13.226 1.126 -13.759 1.00 87.44 70 GLU A O 1
ATOM 514 N N . GLN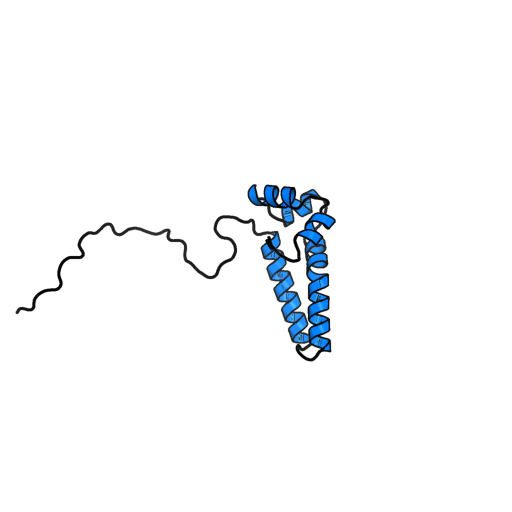 A 1 71 ? 12.743 0.125 -15.710 1.00 84.75 71 GLN A N 1
ATOM 515 C CA . GLN A 1 71 ? 11.318 0.458 -15.667 1.00 84.75 71 GLN A CA 1
ATOM 516 C C . GLN A 1 71 ? 10.626 -0.225 -14.487 1.00 84.75 71 GLN A C 1
ATOM 518 O O . GLN A 1 71 ? 9.866 0.422 -13.772 1.00 84.75 71 GLN A O 1
ATOM 523 N N . ALA A 1 72 ? 10.924 -1.500 -14.232 1.00 86.31 72 ALA A N 1
ATOM 524 C CA . ALA A 1 72 ? 10.382 -2.207 -13.078 1.00 86.31 72 ALA A CA 1
ATOM 525 C C . ALA A 1 72 ? 10.807 -1.559 -11.752 1.00 86.31 72 ALA A C 1
ATOM 527 O O . ALA A 1 72 ? 9.972 -1.377 -10.866 1.00 86.31 72 ALA A O 1
ATOM 528 N N . ASN A 1 73 ? 12.067 -1.137 -11.635 1.00 86.44 73 ASN A N 1
ATOM 529 C CA . ASN A 1 73 ? 12.560 -0.441 -10.447 1.00 86.44 73 ASN A CA 1
ATOM 530 C C . ASN A 1 73 ? 11.869 0.918 -10.243 1.00 86.44 73 ASN A C 1
ATOM 532 O O . ASN A 1 73 ? 11.436 1.217 -9.131 1.00 86.44 73 ASN A O 1
ATOM 536 N N . LEU A 1 74 ? 11.694 1.713 -11.306 1.00 87.25 74 LEU A N 1
ATOM 537 C CA . LEU A 1 74 ? 10.942 2.974 -11.243 1.00 87.25 74 LEU A CA 1
ATOM 538 C C . LEU A 1 74 ? 9.481 2.747 -10.841 1.00 87.25 74 LEU A C 1
ATOM 540 O O . LEU A 1 74 ? 8.927 3.495 -10.036 1.00 87.25 74 LEU A O 1
ATOM 544 N N . MET A 1 75 ? 8.849 1.698 -11.371 1.00 84.81 75 MET A N 1
ATOM 545 C CA . MET A 1 75 ? 7.485 1.332 -10.995 1.00 84.81 75 MET A CA 1
ATOM 546 C C . MET A 1 75 ? 7.404 0.928 -9.521 1.00 84.81 75 MET A C 1
ATOM 548 O O . MET A 1 75 ? 6.473 1.354 -8.843 1.00 84.81 75 MET A O 1
ATOM 552 N N . LEU A 1 76 ? 8.378 0.174 -9.001 1.00 84.94 76 LEU A N 1
ATOM 553 C CA . LEU A 1 76 ? 8.445 -0.168 -7.576 1.00 84.94 76 LEU A CA 1
ATOM 554 C C . LEU A 1 76 ? 8.560 1.070 -6.693 1.00 84.94 76 LEU A C 1
ATOM 556 O O . LEU A 1 76 ? 7.771 1.206 -5.763 1.00 84.94 76 LEU A O 1
ATOM 560 N N . GLN A 1 77 ? 9.469 1.991 -7.015 1.00 85.12 77 GLN A N 1
ATOM 561 C CA . GLN A 1 77 ? 9.649 3.229 -6.251 1.00 85.12 77 GLN A CA 1
ATOM 562 C C . GLN A 1 77 ? 8.381 4.091 -6.247 1.00 85.12 77 GLN A C 1
ATOM 564 O O . GLN A 1 77 ? 7.940 4.558 -5.196 1.00 85.12 77 GLN A O 1
ATOM 569 N N . ASN A 1 78 ? 7.742 4.253 -7.409 1.00 83.50 78 ASN A N 1
ATOM 570 C CA . ASN A 1 78 ? 6.485 4.992 -7.515 1.00 83.50 78 ASN A CA 1
ATOM 571 C C . ASN A 1 78 ? 5.354 4.312 -6.730 1.00 83.50 78 ASN A C 1
ATOM 573 O O . ASN A 1 78 ? 4.547 4.986 -6.091 1.00 83.50 78 ASN A O 1
ATOM 577 N N . MET A 1 79 ? 5.286 2.979 -6.756 1.00 82.00 79 MET A N 1
ATOM 578 C CA . MET A 1 79 ? 4.294 2.224 -5.991 1.00 82.00 79 MET A CA 1
ATOM 579 C C . MET A 1 79 ? 4.526 2.324 -4.486 1.00 82.00 79 MET A C 1
ATOM 581 O O . MET A 1 79 ? 3.559 2.469 -3.744 1.00 82.00 79 MET A O 1
ATOM 585 N N . GLU A 1 80 ? 5.776 2.291 -4.036 1.00 82.56 80 GLU A N 1
ATOM 586 C CA . GLU A 1 80 ? 6.143 2.463 -2.632 1.00 82.56 80 GLU A CA 1
ATOM 587 C C . GLU A 1 80 ? 5.737 3.851 -2.119 1.00 82.56 80 GLU A C 1
ATOM 589 O O . GLU A 1 80 ? 5.043 3.960 -1.106 1.00 82.56 80 GLU A O 1
ATOM 594 N N . ALA A 1 81 ? 6.063 4.908 -2.869 1.00 82.31 81 ALA A N 1
ATOM 595 C CA . ALA A 1 81 ? 5.672 6.277 -2.537 1.00 82.31 81 ALA A CA 1
ATOM 596 C C . ALA A 1 81 ? 4.144 6.449 -2.502 1.00 82.31 81 ALA A C 1
ATOM 598 O O . ALA A 1 81 ? 3.595 6.991 -1.539 1.00 82.31 81 ALA A O 1
ATOM 599 N N . ASN A 1 82 ? 3.442 5.928 -3.514 1.00 77.00 82 ASN A N 1
ATOM 600 C CA . ASN A 1 82 ? 1.983 5.977 -3.573 1.00 77.00 82 ASN A CA 1
ATOM 601 C C . ASN A 1 82 ? 1.338 5.202 -2.422 1.00 77.00 82 ASN A C 1
ATOM 603 O O . ASN A 1 82 ? 0.379 5.689 -1.829 1.00 77.00 82 ASN A O 1
ATOM 607 N N . MET A 1 83 ? 1.862 4.027 -2.064 1.00 77.88 83 MET A N 1
ATOM 608 C CA . MET A 1 83 ? 1.347 3.255 -0.933 1.00 77.88 83 MET A CA 1
ATOM 609 C C . MET A 1 83 ? 1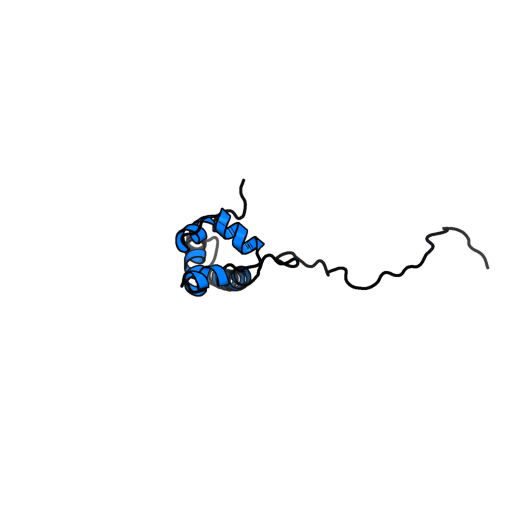.607 3.948 0.396 1.00 77.88 83 MET A C 1
ATOM 611 O O . MET A 1 83 ? 0.703 3.993 1.224 1.00 77.88 83 MET A O 1
ATOM 615 N N . ARG A 1 84 ? 2.775 4.568 0.582 1.00 80.69 84 ARG A N 1
ATOM 616 C CA . ARG A 1 84 ? 3.079 5.365 1.778 1.00 80.69 84 ARG A CA 1
ATOM 617 C C . ARG A 1 84 ? 2.103 6.532 1.949 1.00 80.69 84 ARG A C 1
ATOM 619 O O . ARG A 1 84 ? 1.681 6.817 3.066 1.00 80.69 84 ARG A O 1
ATOM 626 N N . LEU A 1 85 ? 1.700 7.178 0.855 1.00 78.31 85 LEU A N 1
ATOM 627 C CA . LEU A 1 85 ? 0.642 8.194 0.876 1.00 78.31 85 LEU A CA 1
ATOM 628 C C . LEU A 1 85 ? -0.730 7.576 1.164 1.00 78.31 85 LEU A C 1
ATOM 630 O O . LEU A 1 85 ? -1.497 8.111 1.956 1.00 78.31 85 LEU A O 1
ATOM 634 N N . GLN A 1 86 ? -1.035 6.431 0.559 1.00 73.44 86 GLN A N 1
ATOM 635 C CA . GLN A 1 86 ? -2.335 5.777 0.673 1.00 73.44 86 GLN A CA 1
ATOM 636 C C . GLN A 1 86 ? -2.607 5.218 2.076 1.00 73.44 86 GLN A C 1
ATOM 638 O O . GLN A 1 86 ? -3.740 5.295 2.541 1.00 73.44 86 GLN A O 1
ATOM 643 N N . ILE A 1 87 ? -1.587 4.704 2.774 1.00 77.19 87 ILE A N 1
ATOM 644 C CA . ILE A 1 87 ? -1.739 4.217 4.153 1.00 77.19 87 ILE A CA 1
ATOM 645 C C . ILE A 1 87 ? -1.894 5.355 5.165 1.00 77.19 87 ILE A C 1
ATOM 647 O O . ILE A 1 87 ? -2.500 5.130 6.209 1.00 77.19 87 ILE A O 1
ATOM 651 N N . LYS A 1 88 ? -1.367 6.550 4.856 1.00 76.19 88 LYS A N 1
ATOM 652 C CA . LYS A 1 88 ? -1.456 7.765 5.688 1.00 76.19 88 LYS A CA 1
ATOM 653 C C . LYS A 1 88 ? -2.660 8.632 5.350 1.00 76.19 88 LYS A C 1
ATOM 655 O O . LYS A 1 88 ? -3.053 9.474 6.146 1.00 76.19 88 LYS A O 1
ATOM 660 N N . SER A 1 89 ? -3.240 8.455 4.168 1.00 66.19 89 SER A N 1
ATOM 661 C CA . SER A 1 89 ? -4.438 9.176 3.769 1.00 66.19 89 S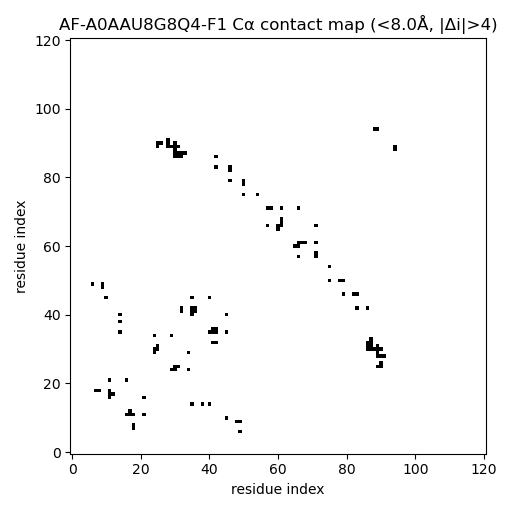ER A CA 1
ATOM 662 C C . SER A 1 89 ? -5.661 8.481 4.351 1.00 66.19 89 SER A C 1
ATOM 664 O O . SER A 1 89 ? -5.978 7.343 3.999 1.00 66.19 89 SER A O 1
ATOM 666 N N . SER A 1 90 ? -6.395 9.184 5.209 1.00 55.88 90 SER A N 1
ATOM 667 C CA . SER A 1 90 ? -7.745 8.772 5.584 1.00 55.88 90 SER A CA 1
ATOM 668 C C . SER A 1 90 ? -8.692 8.990 4.398 1.00 55.88 90 SER A C 1
ATOM 670 O O . SER A 1 90 ? -8.426 9.803 3.506 1.00 55.88 90 SER A O 1
ATOM 672 N N . LEU A 1 91 ? -9.806 8.253 4.364 1.00 52.91 91 LEU A N 1
ATOM 673 C CA . LEU A 1 91 ? -10.932 8.488 3.446 1.00 52.91 91 LEU A CA 1
ATOM 674 C C . LEU A 1 91 ? -11.694 9.770 3.848 1.00 52.91 91 LEU A C 1
ATOM 676 O O . LEU A 1 91 ? -12.909 9.763 4.001 1.00 52.91 91 LEU A O 1
ATOM 680 N N . GLY A 1 92 ? -10.980 10.873 4.084 1.00 44.22 92 GLY A N 1
ATOM 681 C CA . GLY A 1 92 ? -11.594 12.180 4.286 1.00 44.22 92 GLY A CA 1
ATOM 682 C C . GLY A 1 92 ? -12.201 12.707 2.978 1.00 44.22 92 GLY A C 1
ATOM 683 O O . GLY A 1 92 ? -11.866 12.191 1.908 1.00 44.22 92 GLY A O 1
ATOM 684 N N . PRO A 1 93 ? -13.036 13.767 3.015 1.00 40.06 93 PRO A N 1
ATOM 685 C CA . PRO A 1 93 ? -13.808 14.271 1.864 1.00 40.06 93 PRO A CA 1
ATOM 686 C C . PRO A 1 93 ? -12.984 14.780 0.665 1.00 40.06 93 PRO A C 1
ATOM 688 O O . PRO A 1 93 ? -13.526 15.414 -0.234 1.00 40.06 93 PRO A O 1
ATOM 691 N N . ARG A 1 94 ? -11.669 14.554 0.645 1.00 48.53 94 ARG A N 1
ATOM 692 C CA . ARG A 1 94 ? -10.738 14.973 -0.405 1.00 48.53 94 ARG A CA 1
ATOM 693 C C . ARG A 1 94 ? -9.679 13.897 -0.688 1.00 48.53 94 ARG A C 1
ATOM 695 O O . ARG A 1 94 ? -8.491 14.195 -0.740 1.00 48.53 94 ARG A O 1
ATOM 702 N N . GLY A 1 95 ? -10.092 12.636 -0.824 1.00 41.00 95 GLY A N 1
ATOM 703 C CA . GLY A 1 95 ? -9.190 11.507 -1.084 1.00 41.00 95 GLY A CA 1
ATOM 704 C C . GLY A 1 95 ? -9.319 10.927 -2.496 1.00 41.00 95 GLY A C 1
ATOM 705 O O . GLY A 1 95 ? -10.333 10.317 -2.810 1.00 41.00 95 GLY A O 1
ATOM 706 N N . PHE A 1 96 ? -8.247 11.045 -3.289 1.00 48.78 96 PHE A N 1
ATOM 707 C CA . PHE A 1 96 ? -7.977 10.347 -4.561 1.00 48.78 96 PHE A CA 1
ATOM 708 C C . PHE A 1 96 ? -8.933 10.616 -5.736 1.00 48.78 96 PHE A C 1
ATOM 710 O O . PHE A 1 96 ? -9.733 9.774 -6.133 1.00 48.78 96 PHE A O 1
ATOM 717 N N . GLY A 1 97 ? -8.742 11.760 -6.390 1.00 40.03 97 GLY A N 1
ATOM 718 C CA . GLY A 1 97 ? -9.264 12.021 -7.728 1.00 40.03 97 GLY A CA 1
ATOM 719 C C . GLY A 1 97 ? -8.552 13.217 -8.345 1.00 40.03 97 GLY A C 1
ATOM 720 O O . GLY A 1 97 ? -8.270 14.191 -7.652 1.00 40.03 97 GLY A O 1
ATOM 721 N N . CYS A 1 98 ? -8.220 13.118 -9.631 1.00 39.31 98 CYS A N 1
ATOM 722 C CA . CYS A 1 98 ? -7.808 14.232 -10.479 1.00 39.31 98 CYS A CA 1
ATOM 723 C C . CYS A 1 98 ? -8.578 15.520 -10.161 1.00 39.31 98 CYS A C 1
ATOM 725 O O . CYS A 1 98 ? -9.761 15.467 -9.839 1.00 39.31 98 CYS A O 1
ATOM 727 N N . GLY A 1 99 ? -7.899 16.661 -10.294 1.00 40.50 99 GLY A N 1
ATOM 728 C CA . GLY A 1 99 ? -8.414 17.985 -9.967 1.00 40.50 99 GLY A CA 1
ATOM 729 C C . GLY A 1 99 ? -9.895 18.193 -10.279 1.00 40.50 99 GLY A C 1
ATOM 730 O O . GLY A 1 99 ? -10.294 18.338 -11.429 1.00 40.50 99 GLY A O 1
ATOM 731 N N . ILE A 1 100 ? -10.683 18.299 -9.220 1.00 41.34 100 ILE A N 1
ATOM 732 C CA . ILE A 1 100 ? -11.810 19.213 -9.171 1.00 41.34 100 ILE A CA 1
ATOM 733 C C . ILE A 1 100 ? -11.452 20.134 -8.019 1.00 41.34 100 ILE A C 1
ATOM 735 O O . ILE A 1 100 ? -11.386 19.717 -6.863 1.00 41.34 100 ILE A O 1
ATOM 739 N N . ALA A 1 101 ? -11.080 21.363 -8.373 1.00 44.06 101 ALA A N 1
ATOM 740 C CA . ALA A 1 101 ? -10.990 22.444 -7.418 1.00 44.06 101 ALA A CA 1
ATOM 741 C C . ALA A 1 101 ? -12.307 22.460 -6.644 1.00 44.06 101 ALA A C 1
ATOM 743 O O . ALA A 1 101 ? -13.371 22.578 -7.250 1.00 44.06 101 ALA A O 1
ATOM 744 N N . ALA A 1 102 ? -12.198 22.267 -5.331 1.00 43.69 102 ALA A N 1
ATOM 745 C CA . ALA A 1 102 ? -13.286 22.499 -4.409 1.00 43.69 102 ALA A CA 1
ATOM 746 C C . ALA A 1 102 ? -13.866 23.882 -4.715 1.00 43.69 102 ALA A C 1
ATOM 748 O O . ALA A 1 102 ? -13.155 24.892 -4.729 1.00 43.69 102 ALA A O 1
ATOM 749 N N . ASP A 1 103 ? -15.149 23.867 -5.025 1.00 49.16 103 ASP A N 1
ATOM 750 C CA . ASP A 1 103 ? -16.046 24.996 -5.064 1.00 49.16 103 ASP A CA 1
ATOM 751 C C . ASP A 1 103 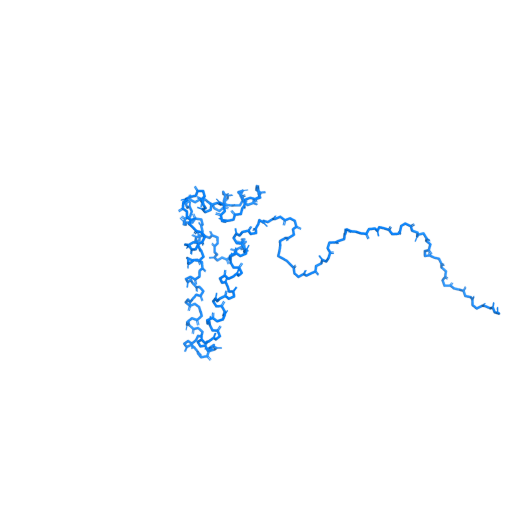? -16.129 25.625 -3.669 1.00 49.16 103 ASP A C 1
ATOM 753 O O . ASP A 1 103 ? -17.060 25.414 -2.915 1.00 49.16 103 ASP A O 1
ATOM 757 N N . ASP A 1 104 ? -15.136 26.423 -3.301 1.00 49.34 104 ASP A N 1
ATOM 758 C CA . ASP A 1 104 ? -15.202 27.242 -2.093 1.00 49.34 104 ASP A CA 1
ATOM 759 C C . ASP A 1 104 ? -14.687 28.638 -2.432 1.00 49.34 104 ASP A C 1
ATOM 761 O O . ASP A 1 104 ? -13.542 29.005 -2.168 1.00 49.34 104 ASP A O 1
ATOM 765 N N . GLY A 1 105 ? -15.544 29.424 -3.086 1.00 45.34 105 GLY A N 1
ATOM 766 C CA . GLY A 1 105 ? -15.212 30.801 -3.423 1.00 45.34 105 GLY A CA 1
ATOM 767 C C . GLY A 1 105 ? -16.288 31.546 -4.199 1.00 45.34 105 GLY A C 1
ATOM 768 O O . GLY A 1 105 ? -16.123 31.793 -5.385 1.00 45.34 105 GLY A O 1
ATOM 769 N N . ALA A 1 106 ? -17.321 31.988 -3.481 1.00 43.62 106 ALA A N 1
ATOM 770 C CA . ALA A 1 106 ? -18.197 33.105 -3.838 1.00 43.62 106 ALA A CA 1
ATOM 771 C C . ALA A 1 106 ? -19.191 32.899 -4.998 1.00 43.62 106 ALA A C 1
ATOM 773 O O . ALA A 1 106 ? -18.873 32.946 -6.183 1.00 43.62 106 ALA A O 1
ATOM 774 N N . ALA A 1 107 ? -20.469 32.849 -4.628 1.00 46.16 107 ALA A N 1
ATOM 775 C CA . ALA A 1 107 ? -21.535 33.311 -5.501 1.00 46.16 107 ALA A CA 1
ATOM 776 C C . ALA A 1 107 ? -21.280 34.770 -5.935 1.00 46.16 107 ALA A C 1
ATOM 778 O O . ALA A 1 107 ? -21.058 35.619 -5.069 1.00 46.16 107 ALA A O 1
ATOM 779 N N . PRO A 1 108 ? -21.475 35.133 -7.212 1.00 47.31 108 PRO A N 1
ATOM 780 C CA . PRO A 1 108 ? -22.114 36.386 -7.532 1.00 47.31 108 PRO A CA 1
ATOM 781 C C . PRO A 1 108 ? -23.615 36.112 -7.603 1.00 47.31 108 PRO A C 1
ATOM 783 O O . PRO A 1 108 ? -24.159 35.610 -8.587 1.00 47.31 108 PRO A O 1
ATOM 786 N N . ALA A 1 109 ? -24.300 36.461 -6.520 1.00 50.22 109 ALA A N 1
ATOM 787 C CA . ALA A 1 109 ? -25.691 36.847 -6.615 1.00 50.22 109 ALA A CA 1
ATOM 788 C C . ALA A 1 109 ? -25.779 38.109 -7.495 1.00 50.22 109 ALA A C 1
ATOM 790 O O . ALA A 1 109 ? -25.644 39.228 -7.013 1.00 50.22 109 ALA A O 1
ATOM 791 N N . SER A 1 110 ? -25.983 37.920 -8.794 1.00 48.34 110 SER A N 1
ATOM 792 C CA . SER A 1 110 ? -26.548 38.908 -9.719 1.00 48.34 110 SER A CA 1
ATOM 793 C C . SER A 1 110 ? -26.984 38.137 -10.971 1.00 48.34 110 SER A C 1
ATOM 795 O O . SER A 1 110 ? -26.198 37.733 -11.811 1.00 48.34 110 SER A O 1
ATOM 797 N N . GLY A 1 111 ? -28.239 37.716 -11.075 1.00 47.03 111 GLY A N 1
ATOM 798 C CA . GLY A 1 111 ? -29.321 38.652 -11.327 1.00 47.03 111 GLY A CA 1
ATOM 799 C C . GLY A 1 111 ? -29.269 39.118 -12.784 1.00 47.03 111 GLY A C 1
ATOM 800 O O . GLY A 1 111 ? -28.692 40.158 -13.066 1.00 47.03 111 GLY A O 1
ATOM 801 N N . GLY A 1 112 ? -29.915 38.370 -13.689 1.00 45.75 112 GLY A N 1
ATOM 802 C CA . GLY A 1 112 ? -30.381 38.919 -14.968 1.00 45.75 112 GLY A CA 1
ATOM 803 C C . GLY A 1 112 ? -29.793 38.336 -16.255 1.00 45.75 112 GLY A C 1
ATOM 804 O O . GLY A 1 112 ? -29.273 39.082 -17.075 1.00 45.75 112 GLY A O 1
ATOM 805 N N . MET A 1 113 ? -30.004 37.045 -16.525 1.00 49.28 113 MET A N 1
ATOM 806 C CA . MET A 1 113 ? -30.075 36.576 -17.916 1.00 49.28 113 MET A CA 1
ATOM 807 C C . MET A 1 113 ? -31.384 37.116 -18.523 1.00 49.28 113 MET A C 1
ATOM 809 O O . MET A 1 113 ? -32.453 36.532 -18.342 1.00 49.28 113 MET A O 1
ATOM 813 N N . ARG A 1 114 ? -31.334 38.270 -19.197 1.00 49.44 114 ARG A N 1
ATOM 814 C CA . ARG A 1 114 ? -32.415 38.743 -20.075 1.00 49.44 114 ARG A CA 1
ATOM 815 C C . ARG A 1 114 ? -31.835 39.384 -21.329 1.00 49.44 114 ARG A C 1
ATOM 817 O O . ARG A 1 114 ? -31.162 40.401 -21.245 1.00 49.44 114 ARG A O 1
ATOM 824 N N . GLY A 1 115 ? -32.222 38.832 -22.476 1.00 42.31 115 GLY A N 1
ATOM 825 C CA . GLY A 1 115 ? -32.415 39.610 -23.696 1.00 42.31 115 GLY A CA 1
ATOM 826 C C . GLY A 1 115 ? -31.246 39.632 -24.670 1.00 42.31 115 GLY A C 1
ATOM 827 O O . GLY A 1 115 ? -30.488 40.590 -24.731 1.00 42.31 115 GLY A O 1
ATOM 828 N N . PHE A 1 116 ? -31.215 38.633 -25.551 1.00 51.84 116 PHE A N 1
ATOM 829 C CA . PHE A 1 116 ? -30.894 38.892 -26.952 1.00 51.84 116 PHE A CA 1
ATOM 830 C C . PHE A 1 116 ? -31.804 40.018 -27.472 1.00 51.84 116 PHE A C 1
ATOM 832 O O . PHE A 1 116 ? -33.027 39.882 -27.418 1.00 51.84 116 PHE A O 1
ATOM 839 N N . GLY A 1 117 ? -31.228 41.095 -28.009 1.00 45.25 117 GLY A N 1
ATOM 840 C CA . GLY A 1 117 ? -31.983 42.047 -28.822 1.00 45.25 117 GLY A CA 1
ATOM 841 C C . GLY A 1 117 ? -31.393 43.453 -28.902 1.00 45.25 117 GLY A C 1
ATOM 842 O O . GLY A 1 117 ? -31.528 44.231 -27.969 1.00 45.25 117 GLY A O 1
ATOM 843 N N . GLY A 1 118 ? -30.880 43.816 -30.082 1.00 43.19 118 GLY A N 1
ATOM 844 C CA . GLY A 1 118 ? -31.073 45.173 -30.604 1.00 43.19 118 GLY A CA 1
ATOM 845 C C . GLY A 1 118 ? -29.860 46.100 -30.656 1.00 43.19 118 GLY A C 1
ATOM 846 O O . GLY A 1 118 ? -29.614 46.891 -29.758 1.00 43.19 118 GLY A O 1
ATOM 847 N N . MET A 1 119 ? -29.211 46.092 -31.820 1.00 48.69 119 MET A N 1
ATOM 848 C CA . MET A 1 119 ? -28.709 47.265 -32.545 1.00 48.69 119 MET A CA 1
ATOM 849 C C . MET A 1 119 ? -29.453 48.576 -32.203 1.00 48.69 119 MET A C 1
ATOM 851 O O . MET A 1 119 ? -30.680 48.605 -32.346 1.00 48.69 119 MET A O 1
ATOM 855 N N . ARG A 1 120 ? -28.730 49.674 -31.912 1.00 49.84 120 ARG A N 1
ATOM 856 C CA . ARG A 1 120 ? -28.804 50.945 -32.676 1.00 49.84 120 ARG A CA 1
ATOM 857 C C . ARG A 1 120 ? -28.038 52.126 -32.044 1.00 49.84 120 ARG A C 1
ATOM 859 O O . ARG A 1 120 ? -28.372 52.550 -30.947 1.00 49.84 120 ARG A O 1
ATOM 866 N N . ARG A 1 121 ? -27.226 52.720 -32.932 1.00 57.75 121 ARG A N 1
ATOM 867 C CA . ARG A 1 121 ? -26.681 54.089 -33.027 1.00 57.75 121 ARG A CA 1
ATOM 868 C C . ARG A 1 121 ? -25.561 54.501 -32.085 1.00 57.75 121 ARG A C 1
ATOM 870 O O . ARG A 1 121 ? -25.829 54.705 -30.889 1.00 57.75 121 ARG A O 1
#

Solvent-accessible surface area (backbone atoms only — not comparable to full-atom values): 7617 Å² total; per-residue (Å²): 136,84,73,74,81,84,58,55,65,63,49,23,63,74,63,72,44,49,70,64,56,53,50,49,44,35,70,75,53,44,23,57,43,58,58,32,47,76,67,75,40,53,64,68,61,55,49,48,64,69,38,48,69,52,51,52,54,38,52,52,33,33,74,69,67,76,39,51,72,67,56,43,51,53,50,49,54,53,48,52,55,50,47,58,49,54,30,65,46,34,79,49,104,82,61,90,71,81,91,68,80,77,91,79,78,77,85,78,91,68,89,76,97,73,78,90,80,80,89,83,136

Nearest PDB structures (foldseek):
  8pd3-assembly1_A  TM=5.056E-01  e=1.856E+00  Strongylocentrotus purpuratus
  8j0s-assembly1_C  TM=2.887E-01  e=5.137E+00  Mycobacterium tuberculosis
  8jr0-assembly1_C  TM=3.080E-01  e=9.572E+00  Mycobacterium tuberculosis
  8j0t-assembly1_C  TM=3.060E-01  e=8.078E+00  Mycobacterium tuberculosis

Foldseek 3Di:
DQDPPDQLVVLCVVLVHDSVVVVVCLVVQDFLQRSCVVSVHHLVNSLVSVCVVVLVVLVVCCVVVVDPPVRSVVVSVVSSVVSSVRRVGRPPPDPDDDDDPPPDDDDPPDDDPDDDDDDDD